Protein AF-A0A7C3TST0-F1 (afdb_monomer_lite)

Sequence (173 aa):
EIPDKKIDRIANYYGLTKEEAGQLVMLEKDEIFEEFAKKFGQEKIVSRILLNIIPQIEKEGYEVDKEMVEIVLKGFQEKKYAKEGIEKLLKYFAMNKSYNLDEAIKECELSHMGEEEIREFVKKVINERMDFVKEKGKEAIQPLMGILMANLRGKADGALINRILKEEMEKLK

Secondary structure (DSSP, 8-state):
--HHHHHHHHHHHHT--HHHHHHHHHTT-HHHHHHHHHHH--HHHHHHIIIIIHHHHHHTT----HHHHHHHHHHHHTTSS-TTHHHHHHHHHHHHT---HHHHHHHTT-PPPPHHHHHHHHHHHHHHTHHHHHHHGGGGHHHHHHHHHHHHBTTB-HHHHHHHHHHHHHTT-

Foldseek 3Di:
DPLQVQLVCCCVVLVHDSVLSSQCVVVVVVVVLVVCCVVQNPSVLSSCCVRPLQVVLVVVVFHQDPLQLVLLSVCVSVVQKDSLCSSQSSNVCRVVVDSDPVVSCVVSVGGADDLVRLLVVLVVLCVVCVVVCVVCQPNCLVVSLVVSCVPCVTRYDSVSSSVSNVVVSVVVD

Radius of gyration: 19.63 Å; chains: 1; bounding box: 44×34×59 Å

Structure (mmCIF, N/CA/C/O backbone):
data_AF-A0A7C3TST0-F1
#
_entry.id   AF-A0A7C3TST0-F1
#
loop_
_atom_site.group_PDB
_atom_site.id
_atom_site.type_symbol
_atom_site.label_atom_id
_atom_site.label_alt_id
_atom_site.label_comp_id
_atom_site.label_asym_id
_atom_site.label_entity_id
_atom_site.label_seq_id
_atom_site.pdbx_PDB_ins_code
_atom_site.Cartn_x
_atom_site.Cartn_y
_atom_site.Cartn_z
_atom_site.occupancy
_atom_site.B_iso_or_equiv
_atom_site.auth_seq_id
_atom_site.auth_comp_id
_atom_site.auth_asym_id
_atom_site.auth_atom_id
_atom_site.pdbx_PDB_model_num
ATOM 1 N N . GLU A 1 1 ? 10.995 6.113 -28.969 1.00 66.62 1 GLU A N 1
ATOM 2 C CA . GLU A 1 1 ? 10.315 7.408 -28.725 1.00 66.62 1 GLU A CA 1
ATOM 3 C C . GLU A 1 1 ? 11.327 8.357 -28.080 1.00 66.62 1 GLU A C 1
ATOM 5 O O . GLU A 1 1 ? 12.179 7.863 -27.354 1.00 66.62 1 GLU A O 1
ATOM 10 N N . ILE A 1 2 ? 11.313 9.662 -28.373 1.00 83.88 2 ILE A N 1
ATOM 11 C CA . ILE A 1 2 ? 12.224 10.622 -27.709 1.00 83.88 2 ILE A CA 1
ATOM 12 C C . ILE A 1 2 ? 11.806 10.731 -26.227 1.00 83.88 2 ILE A C 1
ATOM 14 O O . ILE A 1 2 ? 10.594 10.773 -25.992 1.00 83.88 2 ILE A O 1
ATOM 18 N N . PRO A 1 3 ? 12.741 10.788 -25.252 1.00 81.94 3 PRO A N 1
ATOM 19 C CA . PRO A 1 3 ? 12.423 10.742 -23.820 1.00 81.94 3 PRO A CA 1
ATOM 20 C C . PRO A 1 3 ? 11.293 11.683 -23.388 1.00 81.94 3 PRO A C 1
ATOM 22 O O . PRO A 1 3 ? 10.331 11.222 -22.786 1.00 81.94 3 PRO A O 1
ATOM 25 N N . ASP A 1 4 ? 11.323 12.953 -23.795 1.00 88.00 4 ASP A N 1
ATOM 26 C CA . ASP A 1 4 ? 10.296 13.934 -23.405 1.00 88.00 4 ASP A CA 1
ATOM 27 C C . ASP A 1 4 ? 8.889 13.566 -23.893 1.00 88.00 4 ASP A C 1
ATOM 29 O O . ASP A 1 4 ? 7.915 13.665 -23.148 1.00 88.00 4 ASP A O 1
ATOM 33 N N . LYS A 1 5 ? 8.772 13.066 -25.131 1.00 92.38 5 LYS A N 1
ATOM 34 C CA . LYS A 1 5 ? 7.482 12.615 -25.681 1.00 92.38 5 LYS A CA 1
ATOM 35 C C . LYS A 1 5 ? 6.956 11.391 -24.934 1.00 92.38 5 LYS A C 1
ATOM 37 O O . LYS A 1 5 ? 5.762 11.313 -24.658 1.00 92.38 5 LYS A O 1
ATOM 42 N N . LYS A 1 6 ? 7.854 10.471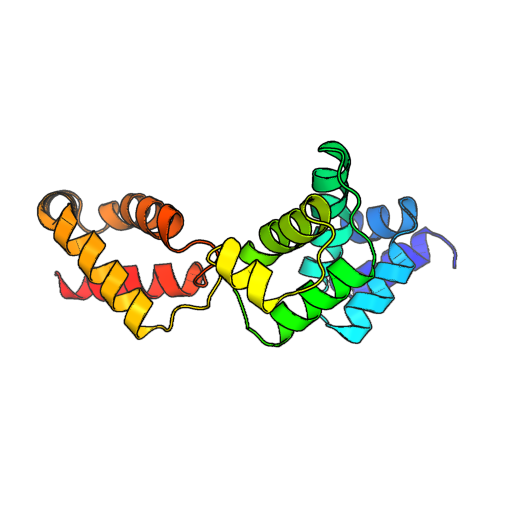 -24.569 1.00 92.69 6 LYS A N 1
ATOM 43 C CA . LYS A 1 6 ? 7.525 9.266 -23.798 1.00 92.69 6 LYS A CA 1
ATOM 44 C C . LYS A 1 6 ? 7.040 9.625 -22.392 1.00 92.69 6 LYS A C 1
ATOM 46 O O . LYS A 1 6 ? 6.027 9.090 -21.950 1.00 92.69 6 LYS A O 1
ATOM 51 N N . ILE A 1 7 ? 7.710 10.570 -21.729 1.00 96.31 7 ILE A N 1
ATOM 52 C CA . ILE A 1 7 ? 7.326 11.090 -20.409 1.00 96.31 7 ILE A CA 1
ATOM 53 C C . ILE A 1 7 ? 5.935 11.723 -20.469 1.00 96.31 7 ILE A C 1
ATOM 55 O O . ILE A 1 7 ? 5.067 11.360 -19.677 1.00 96.31 7 ILE A O 1
ATOM 59 N N . ASP A 1 8 ? 5.694 12.616 -21.432 1.00 96.25 8 ASP A N 1
ATOM 60 C CA . ASP A 1 8 ? 4.393 13.271 -21.590 1.00 96.25 8 ASP A CA 1
ATOM 61 C C . ASP A 1 8 ? 3.277 12.262 -21.895 1.00 96.25 8 ASP A C 1
ATOM 63 O O . ASP A 1 8 ? 2.178 12.366 -21.345 1.00 96.25 8 ASP A O 1
ATOM 67 N N . ARG A 1 9 ? 3.547 11.256 -22.734 1.00 96.06 9 ARG A N 1
ATOM 68 C CA . ARG A 1 9 ? 2.594 10.180 -23.033 1.00 96.06 9 ARG A CA 1
ATOM 69 C C . ARG A 1 9 ? 2.250 9.378 -21.781 1.00 96.06 9 ARG A C 1
ATOM 71 O O . ARG A 1 9 ? 1.068 9.186 -21.507 1.00 96.06 9 ARG A O 1
ATOM 78 N N . ILE A 1 10 ? 3.254 8.926 -21.029 1.00 95.31 10 ILE A N 1
ATOM 79 C CA . ILE A 1 10 ? 3.056 8.123 -19.814 1.00 95.31 10 ILE A CA 1
ATOM 80 C C . ILE A 1 10 ? 2.298 8.931 -18.758 1.00 95.31 10 ILE A C 1
ATOM 82 O O . ILE A 1 10 ? 1.312 8.440 -18.211 1.00 95.31 10 ILE A O 1
ATOM 86 N N . ALA A 1 11 ? 2.709 10.178 -18.511 1.00 96.50 11 ALA A N 1
ATOM 87 C CA . ALA A 1 11 ? 2.060 11.054 -17.540 1.00 96.50 11 ALA A CA 1
ATOM 88 C C . ALA A 1 11 ? 0.569 11.244 -17.856 1.00 96.50 11 ALA A C 1
ATOM 90 O O . ALA A 1 11 ? -0.283 10.999 -17.004 1.00 96.50 11 ALA A O 1
ATOM 91 N N . ASN A 1 12 ? 0.247 11.611 -19.100 1.00 96.19 12 ASN A N 1
ATOM 92 C CA . ASN A 1 12 ? -1.131 11.875 -19.507 1.00 96.19 12 ASN A CA 1
ATOM 93 C C . ASN A 1 12 ? -1.986 10.603 -19.567 1.00 96.19 12 ASN A C 1
ATOM 95 O O . ASN A 1 12 ? -3.133 10.623 -19.128 1.00 96.19 12 ASN A O 1
ATOM 99 N N . TYR A 1 13 ? -1.450 9.504 -20.105 1.00 96.12 13 TYR A N 1
ATOM 100 C CA . TYR A 1 13 ? -2.219 8.273 -20.304 1.00 96.12 13 TYR A CA 1
ATOM 101 C C . TYR A 1 13 ? -2.514 7.543 -18.988 1.00 96.12 13 TYR A C 1
ATOM 103 O O . TYR A 1 13 ? -3.622 7.049 -18.804 1.00 96.12 13 TYR A O 1
ATOM 111 N N . TYR A 1 14 ? -1.552 7.508 -18.061 1.00 96.44 14 TYR A N 1
ATOM 112 C CA . TYR A 1 14 ? -1.674 6.783 -16.790 1.00 96.44 14 TYR A CA 1
ATOM 113 C C . TYR A 1 14 ? -1.994 7.691 -15.590 1.00 96.44 14 TYR A C 1
ATOM 115 O O . TYR A 1 14 ? -1.972 7.243 -14.444 1.00 96.44 14 TYR A O 1
ATOM 123 N N . GLY A 1 15 ? -2.259 8.981 -15.822 1.00 95.56 15 GLY A N 1
ATOM 124 C CA . GLY A 1 15 ? -2.571 9.939 -14.756 1.00 95.56 15 GLY A CA 1
ATOM 125 C C . GLY A 1 15 ? -1.427 10.147 -13.754 1.00 95.56 15 GLY A C 1
ATOM 126 O O . GLY A 1 15 ? -1.669 10.401 -12.568 1.00 95.56 15 GLY A O 1
ATOM 127 N N . LEU A 1 16 ? -0.176 10.014 -14.201 1.00 96.81 16 LEU A N 1
ATOM 128 C CA . LEU A 1 16 ? 1.013 10.274 -13.389 1.00 96.81 16 LEU A CA 1
ATOM 129 C C . LEU A 1 16 ? 1.438 11.742 -13.479 1.00 96.81 16 LEU A C 1
ATOM 131 O O . LEU A 1 16 ? 1.107 12.451 -14.429 1.00 96.81 16 LEU A O 1
ATOM 135 N N . THR A 1 17 ? 2.196 12.216 -12.491 1.00 96.88 17 THR A N 1
ATOM 136 C CA . THR A 1 17 ? 2.882 13.504 -12.638 1.00 96.88 17 THR A CA 1
ATOM 137 C C . THR A 1 17 ? 4.006 13.372 -13.670 1.00 96.88 17 THR A C 1
ATOM 139 O O . THR A 1 17 ? 4.532 12.280 -13.903 1.00 96.88 17 THR A O 1
ATOM 142 N N . LYS A 1 18 ? 4.420 14.490 -14.285 1.00 96.19 18 LYS A N 1
ATOM 143 C CA . LYS A 1 18 ? 5.591 14.485 -15.183 1.00 96.19 18 LYS A CA 1
ATOM 144 C C . LYS A 1 18 ? 6.862 14.017 -14.472 1.00 96.19 18 LYS A C 1
ATOM 146 O O . LYS A 1 18 ? 7.715 13.405 -15.100 1.00 96.19 18 LYS A O 1
ATOM 151 N N . GLU A 1 19 ? 6.971 14.290 -13.174 1.00 96.25 19 GLU A N 1
ATOM 152 C CA . GLU A 1 19 ? 8.086 13.839 -12.344 1.00 96.25 19 GLU A CA 1
ATOM 153 C C . GLU A 1 19 ? 8.087 12.313 -12.182 1.00 96.25 19 GLU A C 1
ATOM 155 O O . GLU A 1 19 ? 9.092 11.679 -12.490 1.00 96.25 19 GLU A O 1
ATOM 160 N N . GLU A 1 20 ? 6.954 11.710 -11.798 1.00 96.88 20 GLU A N 1
ATOM 161 C CA . GLU A 1 20 ? 6.813 10.250 -11.675 1.00 96.88 20 GLU A CA 1
ATOM 162 C C . GLU A 1 20 ? 7.104 9.548 -13.013 1.00 96.88 20 GLU A C 1
ATOM 164 O O . GLU A 1 20 ? 7.869 8.584 -13.065 1.00 96.88 20 GLU A O 1
ATOM 169 N N . ALA A 1 21 ? 6.530 10.047 -14.113 1.00 97.44 21 ALA A N 1
ATOM 170 C CA . ALA A 1 21 ? 6.772 9.506 -15.451 1.00 97.44 21 ALA A CA 1
ATOM 171 C C . ALA A 1 21 ? 8.236 9.683 -15.892 1.00 97.44 21 ALA A C 1
ATOM 173 O O . ALA A 1 21 ? 8.822 8.772 -16.476 1.00 97.44 21 ALA A O 1
ATOM 174 N N . GLY A 1 22 ? 8.840 10.830 -15.571 1.00 97.56 22 GLY A N 1
ATOM 175 C CA . GLY A 1 22 ? 10.255 11.111 -15.798 1.00 97.56 22 GLY A CA 1
ATOM 176 C C . GLY A 1 22 ? 11.158 10.107 -15.095 1.00 97.56 22 GLY A C 1
ATOM 177 O O . GLY A 1 22 ? 12.029 9.522 -15.732 1.00 97.56 22 GLY A O 1
ATOM 178 N N . GLN A 1 23 ? 10.906 9.846 -13.812 1.00 98.00 23 GLN A N 1
ATOM 179 C CA . GLN A 1 23 ? 11.660 8.863 -13.034 1.00 98.00 23 GLN A CA 1
ATOM 180 C C . GLN A 1 23 ? 11.537 7.451 -13.612 1.00 98.00 23 GLN A C 1
ATOM 182 O O . GLN A 1 23 ? 12.543 6.753 -13.714 1.00 98.00 23 GLN A O 1
ATOM 187 N N . LEU A 1 24 ? 10.337 7.035 -14.032 1.00 98.00 24 LEU A N 1
ATOM 188 C CA . LEU A 1 24 ? 10.138 5.723 -14.659 1.00 98.00 24 LEU A CA 1
ATOM 189 C C . LEU A 1 24 ? 10.971 5.563 -15.934 1.00 98.00 24 LEU A C 1
ATOM 191 O O . LEU A 1 24 ? 11.615 4.533 -16.102 1.00 98.00 24 LEU A O 1
ATOM 195 N N . VAL A 1 25 ? 10.989 6.577 -16.804 1.00 96.75 25 VAL A N 1
ATOM 196 C CA . VAL A 1 25 ? 11.767 6.544 -18.053 1.00 96.75 25 VAL A CA 1
ATOM 197 C C . VAL A 1 25 ? 13.270 6.604 -17.776 1.00 96.75 25 VAL A C 1
ATOM 199 O O . VAL A 1 25 ? 14.027 5.831 -18.352 1.00 96.75 25 VAL A O 1
ATOM 202 N N . MET A 1 26 ? 13.717 7.492 -16.884 1.00 95.81 26 MET A N 1
ATOM 203 C CA . MET A 1 26 ? 15.142 7.655 -16.558 1.00 95.81 26 MET A CA 1
ATOM 204 C C . MET A 1 26 ? 15.749 6.421 -15.887 1.00 95.81 26 MET A C 1
ATOM 206 O O . MET A 1 26 ? 16.932 6.155 -16.069 1.00 95.81 26 MET A O 1
ATOM 210 N N . LEU A 1 27 ? 14.956 5.686 -15.104 1.00 95.75 27 LEU A N 1
ATOM 211 C CA . LEU A 1 27 ? 15.374 4.451 -14.438 1.00 95.75 27 LEU A CA 1
ATOM 212 C C . LEU A 1 27 ? 15.100 3.197 -15.281 1.00 95.75 27 LEU A C 1
ATOM 214 O O . LEU A 1 27 ? 15.202 2.097 -14.746 1.00 95.75 27 LEU A O 1
ATOM 218 N N . GLU A 1 28 ? 14.695 3.351 -16.548 1.00 95.94 28 GLU A N 1
ATOM 219 C CA . GLU A 1 28 ? 14.339 2.248 -17.459 1.00 95.94 28 GLU A CA 1
ATOM 220 C C . GLU A 1 28 ? 13.253 1.309 -16.888 1.00 95.94 28 GLU A C 1
ATOM 222 O O . GLU A 1 28 ? 13.140 0.137 -17.239 1.00 95.94 28 GLU A O 1
ATOM 227 N N . LYS A 1 29 ? 12.407 1.835 -15.995 1.00 97.00 29 LYS A N 1
ATOM 228 C CA . LYS A 1 29 ? 11.281 1.129 -15.361 1.00 97.00 29 LYS A CA 1
ATOM 229 C C . LYS A 1 29 ? 9.969 1.319 -16.121 1.00 97.00 29 LYS A C 1
ATOM 231 O O . LYS A 1 29 ? 8.935 0.810 -15.695 1.00 97.00 29 LYS A O 1
ATOM 236 N N . ASP A 1 30 ? 9.974 2.075 -17.213 1.00 96.06 30 ASP A N 1
ATOM 237 C CA . ASP A 1 30 ? 8.755 2.433 -17.930 1.00 96.06 30 ASP A CA 1
ATOM 238 C C . ASP A 1 30 ? 8.079 1.233 -18.617 1.00 96.06 30 ASP A C 1
ATOM 240 O O . ASP A 1 30 ? 6.855 1.133 -18.572 1.00 96.06 30 ASP A O 1
ATOM 244 N N . GLU A 1 31 ? 8.840 0.280 -19.164 1.00 96.62 31 GLU A N 1
ATOM 245 C CA . GLU A 1 31 ? 8.263 -0.891 -19.835 1.00 96.62 31 GLU A CA 1
ATOM 246 C C . GLU A 1 31 ? 7.541 -1.798 -18.834 1.00 96.62 31 GLU A C 1
ATOM 248 O O . GLU A 1 31 ? 6.373 -2.140 -19.029 1.00 96.62 31 GLU A O 1
ATOM 253 N N . ILE A 1 32 ? 8.205 -2.115 -17.715 1.00 97.81 32 ILE A N 1
ATOM 254 C CA . ILE A 1 32 ? 7.617 -2.927 -16.644 1.00 97.81 32 ILE A CA 1
ATOM 255 C C . ILE A 1 32 ? 6.454 -2.202 -15.955 1.00 97.81 32 ILE A C 1
ATOM 257 O O . ILE A 1 32 ? 5.460 -2.828 -15.586 1.00 97.81 32 ILE A O 1
ATOM 261 N N . PHE A 1 33 ? 6.534 -0.874 -15.829 1.00 98.38 33 PHE A N 1
ATOM 262 C CA . PHE A 1 33 ? 5.423 -0.062 -15.349 1.00 98.38 33 PHE A CA 1
ATOM 263 C C . PHE A 1 33 ? 4.200 -0.207 -16.250 1.00 98.38 33 PHE A C 1
ATOM 265 O O . PHE A 1 33 ? 3.116 -0.498 -15.749 1.00 98.38 33 PHE A O 1
ATOM 272 N N . GLU A 1 34 ? 4.354 -0.022 -17.562 1.00 97.62 34 GLU A N 1
ATOM 273 C CA . GLU A 1 34 ? 3.232 -0.141 -18.489 1.00 97.62 34 GLU A CA 1
ATOM 274 C C . GLU A 1 34 ? 2.664 -1.556 -18.530 1.00 97.62 34 GLU A C 1
ATOM 276 O O . GLU A 1 34 ? 1.450 -1.720 -18.640 1.00 97.62 34 GLU A O 1
ATOM 281 N N . GLU A 1 35 ? 3.523 -2.572 -18.450 1.00 98.06 35 GLU A N 1
ATOM 282 C CA . GLU A 1 35 ? 3.100 -3.967 -18.377 1.00 98.06 35 GLU A CA 1
ATOM 283 C C . GLU A 1 35 ? 2.188 -4.198 -17.165 1.00 98.06 35 GLU A C 1
ATOM 285 O O . GLU A 1 35 ? 1.058 -4.673 -17.314 1.00 98.06 35 GLU A O 1
ATOM 290 N N . PHE A 1 36 ? 2.637 -3.808 -15.972 1.00 98.12 36 PHE A N 1
ATOM 291 C CA . PHE A 1 36 ? 1.857 -3.959 -14.747 1.00 98.12 36 PHE A CA 1
ATOM 292 C C . PHE A 1 36 ? 0.608 -3.080 -14.727 1.00 98.12 36 PHE A C 1
ATOM 294 O O . PHE A 1 36 ? -0.456 -3.565 -14.347 1.00 98.12 36 PHE A O 1
ATOM 301 N N . ALA A 1 37 ? 0.695 -1.829 -15.181 1.00 96.62 37 ALA A N 1
ATOM 302 C CA . ALA A 1 37 ? -0.452 -0.931 -15.257 1.00 96.62 37 ALA A CA 1
ATOM 303 C C . ALA A 1 37 ? -1.535 -1.477 -16.202 1.00 96.62 37 ALA A C 1
ATOM 305 O O . ALA A 1 37 ? -2.709 -1.490 -15.848 1.00 96.62 37 ALA A O 1
ATOM 306 N N . LYS A 1 38 ? -1.161 -2.015 -17.372 1.00 96.50 38 LYS A N 1
ATOM 307 C CA . LYS A 1 38 ? -2.117 -2.649 -18.299 1.00 96.50 38 LYS A CA 1
ATOM 308 C C . LYS A 1 38 ? -2.730 -3.927 -17.721 1.00 96.50 38 LYS A C 1
ATOM 310 O O . LYS A 1 38 ? -3.905 -4.192 -17.958 1.00 96.50 38 LYS A O 1
ATOM 315 N N . LYS A 1 39 ? -1.945 -4.727 -16.992 1.00 96.88 39 LYS A N 1
ATOM 316 C CA . LYS A 1 39 ? -2.371 -6.032 -16.454 1.00 96.88 39 LYS A CA 1
ATOM 317 C C . LYS A 1 39 ? -3.235 -5.910 -15.194 1.00 96.88 39 LYS A C 1
ATOM 319 O O . LYS A 1 39 ? -4.207 -6.649 -15.060 1.00 96.88 39 LYS A O 1
ATOM 324 N N . PHE A 1 40 ? -2.903 -4.989 -14.290 1.00 95.50 40 PHE A N 1
ATOM 325 C CA . PHE A 1 40 ? -3.501 -4.893 -12.951 1.00 95.50 40 PHE A CA 1
ATOM 326 C C . PHE A 1 40 ? -4.203 -3.553 -12.670 1.00 95.50 40 PHE A C 1
ATOM 328 O O . PHE A 1 40 ? -4.914 -3.431 -11.670 1.00 95.50 40 PHE A O 1
ATOM 335 N N . GLY A 1 41 ? -4.020 -2.542 -13.525 1.00 92.19 41 GLY A N 1
ATOM 336 C CA . GLY A 1 41 ? -4.400 -1.159 -13.231 1.00 92.19 41 GLY A CA 1
ATOM 337 C C . GLY A 1 41 ? -3.557 -0.571 -12.098 1.00 92.19 41 GLY A C 1
ATOM 338 O O . GLY A 1 41 ? -2.401 -0.949 -11.900 1.00 92.19 41 GLY A O 1
ATOM 339 N N . GLN A 1 42 ? -4.158 0.325 -11.308 1.00 91.50 42 GLN A N 1
ATOM 340 C CA . GLN A 1 42 ? -3.559 0.880 -10.086 1.00 91.50 42 GLN A CA 1
ATOM 341 C C . GLN A 1 42 ? -2.243 1.628 -10.352 1.00 91.50 42 GLN A C 1
ATOM 343 O O . GLN A 1 42 ? -1.256 1.464 -9.637 1.00 91.50 42 GLN A O 1
ATOM 348 N N . GLU A 1 43 ? -2.238 2.497 -11.357 1.00 96.19 43 GLU A N 1
ATOM 349 C CA . GLU A 1 43 ? -1.074 3.195 -11.913 1.00 96.19 43 GLU A CA 1
ATOM 350 C C . GLU A 1 43 ? -0.226 3.860 -10.820 1.00 96.19 43 GLU A C 1
ATOM 352 O O . GLU A 1 43 ? 0.994 3.711 -10.772 1.00 96.19 43 GLU A O 1
ATOM 357 N N . LYS A 1 44 ? -0.876 4.524 -9.859 1.00 95.62 44 LYS A N 1
ATOM 358 C CA . LYS A 1 44 ? -0.202 5.162 -8.717 1.00 95.62 44 LYS A CA 1
ATOM 359 C C . LYS A 1 44 ? 0.460 4.169 -7.765 1.00 95.62 44 LYS A C 1
ATOM 361 O O . LYS A 1 44 ? 1.488 4.477 -7.168 1.00 95.62 44 LYS A O 1
ATOM 366 N N . ILE A 1 45 ? -0.128 2.990 -7.585 1.00 96.50 45 ILE A N 1
ATOM 367 C CA . ILE A 1 45 ? 0.441 1.933 -6.745 1.00 96.50 45 ILE A CA 1
ATOM 368 C C . ILE A 1 45 ? 1.617 1.283 -7.462 1.00 96.50 45 ILE A C 1
ATOM 370 O O . ILE A 1 45 ? 2.675 1.154 -6.855 1.00 96.50 45 ILE A O 1
ATOM 374 N N . VAL A 1 46 ? 1.463 0.943 -8.743 1.00 98.12 46 VAL A N 1
ATOM 375 C CA . VAL A 1 46 ? 2.538 0.368 -9.563 1.00 98.12 46 VAL A CA 1
ATOM 376 C C . VAL A 1 46 ? 3.736 1.319 -9.616 1.00 98.12 46 VAL A C 1
ATOM 378 O O . VAL A 1 46 ? 4.855 0.912 -9.309 1.00 98.12 46 VAL A O 1
ATOM 381 N N . SER A 1 47 ? 3.504 2.607 -9.899 1.00 98.00 47 SER A N 1
ATOM 382 C CA . SER A 1 47 ? 4.546 3.642 -9.863 1.00 98.00 47 SER A CA 1
ATOM 383 C C . SER A 1 47 ? 5.235 3.695 -8.493 1.00 98.00 47 SER A C 1
ATOM 385 O O . SER A 1 47 ? 6.462 3.640 -8.411 1.00 98.00 47 SER A O 1
ATOM 387 N N . ARG A 1 48 ? 4.467 3.691 -7.392 1.00 97.56 48 ARG A N 1
ATOM 388 C CA . ARG A 1 48 ? 5.031 3.684 -6.034 1.00 97.56 48 ARG A CA 1
ATOM 389 C C . ARG A 1 48 ? 5.857 2.429 -5.737 1.00 97.56 48 ARG A C 1
ATOM 391 O O . ARG A 1 48 ? 6.894 2.556 -5.087 1.00 97.56 48 ARG A O 1
ATOM 398 N N . ILE A 1 49 ? 5.420 1.248 -6.177 1.00 98.25 49 ILE A N 1
ATOM 399 C CA . ILE A 1 49 ? 6.168 -0.002 -5.988 1.00 98.25 49 ILE A CA 1
ATOM 400 C C . ILE A 1 49 ? 7.537 0.113 -6.658 1.00 98.25 49 ILE A C 1
ATOM 402 O O . ILE A 1 49 ? 8.560 -0.088 -6.006 1.00 98.25 49 ILE A O 1
ATOM 406 N N . LEU A 1 50 ? 7.551 0.503 -7.932 1.00 98.25 50 LEU A N 1
ATOM 407 C CA . LEU A 1 50 ? 8.756 0.535 -8.756 1.00 98.25 50 LEU A CA 1
ATOM 408 C C . LEU A 1 50 ? 9.750 1.627 -8.344 1.00 98.25 50 LEU A C 1
ATOM 410 O O . LEU A 1 50 ? 10.959 1.393 -8.403 1.00 98.25 50 LEU A O 1
ATOM 414 N N . LEU A 1 51 ? 9.245 2.804 -7.957 1.00 98.25 51 LEU A N 1
ATOM 415 C CA . LEU A 1 51 ? 10.059 3.987 -7.663 1.00 98.25 51 LEU A CA 1
ATOM 416 C C . LEU A 1 51 ? 10.449 4.125 -6.189 1.00 98.25 51 LEU A C 1
ATOM 418 O O . LEU A 1 51 ? 11.449 4.772 -5.894 1.00 98.25 51 LEU A O 1
ATOM 422 N N . ASN A 1 52 ? 9.678 3.542 -5.264 1.00 97.81 52 ASN A N 1
ATOM 423 C CA . ASN A 1 52 ? 9.899 3.731 -3.827 1.00 97.81 52 ASN A CA 1
ATOM 424 C C . ASN A 1 52 ? 10.095 2.410 -3.079 1.00 97.81 52 ASN A C 1
ATOM 426 O O . ASN A 1 52 ? 11.114 2.241 -2.417 1.00 97.81 52 ASN A O 1
ATOM 430 N N . ILE A 1 53 ? 9.148 1.471 -3.188 1.00 98.00 53 ILE A N 1
ATOM 431 C CA . ILE A 1 53 ? 9.141 0.263 -2.342 1.00 98.00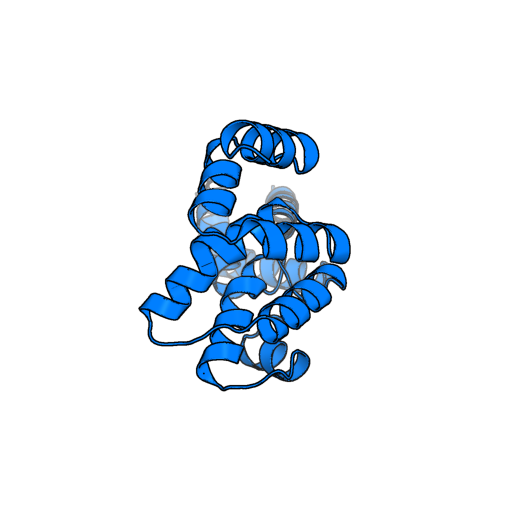 53 ILE A CA 1
ATOM 432 C C . ILE A 1 53 ? 10.283 -0.689 -2.711 1.00 98.00 53 ILE A C 1
ATOM 434 O O . ILE A 1 53 ? 11.026 -1.102 -1.826 1.00 98.00 53 ILE A O 1
ATOM 438 N N . ILE A 1 54 ? 10.457 -1.011 -3.997 1.00 98.12 54 ILE A N 1
ATOM 439 C CA . ILE A 1 54 ? 11.548 -1.891 -4.442 1.00 98.12 54 ILE A CA 1
ATOM 440 C C . ILE A 1 54 ? 12.915 -1.295 -4.066 1.00 98.12 54 ILE A C 1
ATOM 442 O O . ILE A 1 54 ? 13.644 -1.965 -3.338 1.00 98.12 54 ILE A O 1
ATOM 446 N N . PRO A 1 55 ? 13.241 -0.027 -4.410 1.00 97.88 55 PRO A N 1
ATOM 447 C CA . PRO A 1 55 ? 14.517 0.567 -4.005 1.00 97.88 55 PRO A CA 1
ATOM 448 C C . PRO A 1 55 ? 14.745 0.601 -2.489 1.00 97.88 55 PRO A C 1
ATOM 450 O O . PRO A 1 55 ? 15.884 0.554 -2.030 1.00 97.88 55 PRO A O 1
ATOM 453 N N . GLN A 1 56 ? 13.681 0.724 -1.691 1.00 97.88 56 GLN A N 1
ATOM 454 C CA . GLN A 1 56 ? 13.777 0.670 -0.233 1.00 97.88 56 GLN A CA 1
ATOM 455 C C . GLN A 1 56 ? 14.158 -0.734 0.250 1.00 97.88 56 GLN A C 1
ATOM 457 O O . GLN A 1 56 ? 15.054 -0.853 1.079 1.00 97.88 56 GLN A O 1
ATOM 462 N N . ILE A 1 57 ? 13.528 -1.780 -0.287 1.00 97.94 57 ILE A N 1
ATOM 463 C CA . ILE A 1 57 ? 13.830 -3.178 0.056 1.00 97.94 57 ILE A CA 1
ATOM 464 C C . ILE A 1 57 ? 15.247 -3.562 -0.413 1.00 97.94 57 ILE A C 1
ATOM 466 O O 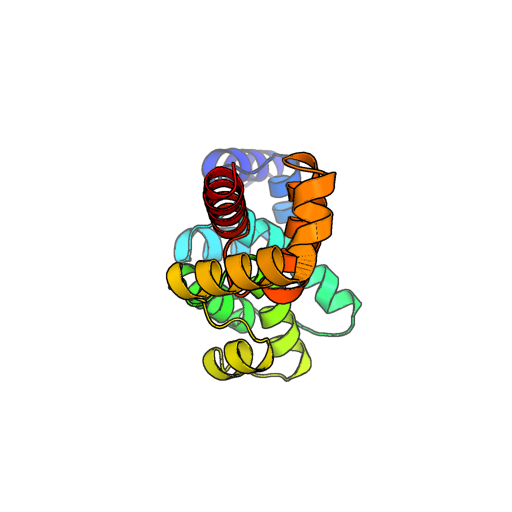. ILE A 1 57 ? 15.999 -4.181 0.339 1.00 97.94 57 ILE A O 1
ATOM 470 N N . GLU A 1 58 ? 15.655 -3.110 -1.601 1.00 96.94 58 GLU A N 1
ATOM 471 C CA . GLU A 1 58 ? 17.004 -3.323 -2.145 1.00 96.94 58 GLU A CA 1
ATOM 472 C C . GLU A 1 58 ? 18.092 -2.664 -1.290 1.00 96.94 58 GLU A C 1
ATOM 474 O O . GLU A 1 58 ? 19.141 -3.262 -1.051 1.00 96.94 58 GLU A O 1
ATOM 479 N N . LYS A 1 59 ? 17.836 -1.464 -0.749 1.00 97.44 59 LYS A N 1
ATOM 480 C CA . LYS A 1 59 ? 18.741 -0.806 0.213 1.00 97.44 59 LYS A CA 1
ATOM 481 C C . LYS A 1 59 ? 18.919 -1.593 1.509 1.00 97.44 59 LYS A C 1
ATOM 483 O O . LYS A 1 59 ? 19.944 -1.436 2.168 1.00 97.44 59 LYS A O 1
ATOM 488 N N . GLU A 1 60 ? 17.946 -2.420 1.880 1.00 96.88 60 GLU A N 1
ATOM 489 C CA . GLU A 1 60 ? 18.046 -3.330 3.024 1.00 96.88 60 GLU A CA 1
ATOM 490 C C . GLU A 1 60 ? 18.781 -4.642 2.685 1.00 96.88 60 GLU A C 1
ATOM 492 O O . GLU A 1 60 ? 18.982 -5.475 3.566 1.00 96.88 60 GLU A O 1
ATOM 497 N N . GLY A 1 61 ? 19.219 -4.817 1.433 1.00 96.81 61 GLY A N 1
ATOM 498 C CA . GLY A 1 61 ? 19.978 -5.980 0.973 1.00 96.81 61 GLY A CA 1
ATOM 499 C C . GLY A 1 61 ? 19.123 -7.122 0.425 1.00 96.81 61 GLY A C 1
ATOM 500 O O . GLY A 1 61 ? 19.648 -8.216 0.222 1.00 96.81 61 GLY A O 1
ATOM 501 N N . TYR A 1 62 ? 17.831 -6.891 0.176 1.00 97.88 62 TYR A N 1
ATOM 502 C CA . TYR A 1 62 ? 16.933 -7.904 -0.378 1.00 97.88 62 TYR A CA 1
ATOM 503 C C . TYR A 1 62 ? 16.543 -7.583 -1.820 1.00 97.88 62 TYR A C 1
ATOM 505 O O . TYR A 1 62 ? 16.210 -6.455 -2.160 1.00 97.88 62 TYR A O 1
ATOM 513 N N . GLU A 1 63 ? 16.539 -8.605 -2.666 1.00 96.38 63 GLU A N 1
ATOM 514 C CA . GLU A 1 63 ? 16.123 -8.495 -4.063 1.00 96.38 63 GLU A CA 1
ATOM 515 C C . GLU A 1 63 ? 14.625 -8.782 -4.203 1.00 96.38 63 GLU A C 1
ATOM 517 O O . GLU A 1 63 ? 14.136 -9.772 -3.648 1.00 96.38 63 GLU A O 1
ATOM 522 N N . VAL A 1 64 ? 13.929 -7.930 -4.960 1.00 97.25 64 VAL A N 1
ATOM 523 C CA . VAL A 1 64 ? 12.521 -8.101 -5.332 1.00 97.25 64 VAL A CA 1
ATOM 524 C C . VAL A 1 64 ? 12.450 -8.376 -6.826 1.00 97.25 64 VAL A C 1
ATOM 526 O O . VAL A 1 64 ? 12.713 -7.487 -7.636 1.00 97.25 64 VAL A O 1
ATOM 529 N N . ASP A 1 65 ? 12.070 -9.591 -7.197 1.00 96.56 65 ASP A N 1
ATOM 530 C CA . ASP A 1 65 ? 11.871 -9.933 -8.600 1.00 96.56 65 ASP A CA 1
ATOM 531 C C . ASP A 1 65 ? 10.469 -9.554 -9.107 1.00 96.56 65 ASP A C 1
ATOM 533 O O . ASP A 1 65 ? 9.571 -9.113 -8.378 1.00 96.56 65 ASP A O 1
ATOM 537 N N . LYS A 1 66 ? 10.288 -9.734 -10.415 1.00 97.00 66 LYS A N 1
ATOM 538 C CA . LYS A 1 66 ? 9.037 -9.458 -11.113 1.00 97.00 66 LYS A CA 1
ATOM 539 C C . LYS A 1 66 ? 7.874 -10.316 -10.602 1.00 97.00 66 LYS A C 1
ATOM 541 O O . LYS A 1 66 ? 6.762 -9.804 -10.486 1.00 97.00 66 LYS A O 1
ATOM 546 N N . GLU A 1 67 ? 8.108 -11.593 -10.312 1.00 97.62 67 GLU A N 1
ATOM 547 C CA . GLU A 1 67 ? 7.066 -12.543 -9.910 1.00 97.62 67 GLU A CA 1
ATOM 548 C C . GLU A 1 67 ? 6.485 -12.175 -8.540 1.00 97.62 67 GLU A C 1
ATOM 550 O O . GLU A 1 67 ? 5.263 -12.153 -8.375 1.00 97.62 67 GLU A O 1
ATOM 555 N N . MET A 1 68 ? 7.332 -11.758 -7.593 1.00 98.31 68 MET A N 1
ATOM 556 C CA . MET A 1 68 ? 6.897 -11.226 -6.298 1.00 98.31 68 MET A CA 1
ATOM 557 C C . MET A 1 68 ? 5.925 -10.052 -6.470 1.00 98.31 68 MET A C 1
ATOM 559 O O . MET A 1 68 ? 4.872 -10.011 -5.828 1.00 98.31 68 MET A O 1
ATOM 563 N N . VAL A 1 69 ? 6.243 -9.109 -7.364 1.00 98.12 69 VAL A N 1
ATOM 564 C CA . VAL A 1 69 ? 5.383 -7.947 -7.637 1.00 98.12 69 VAL A CA 1
ATOM 565 C C . VAL A 1 69 ? 4.066 -8.360 -8.283 1.00 98.12 69 VAL A C 1
ATOM 567 O O . VAL A 1 69 ? 3.017 -7.852 -7.884 1.00 98.12 69 VAL A O 1
ATOM 570 N N . GLU A 1 70 ? 4.088 -9.300 -9.228 1.00 98.00 70 GLU A N 1
ATOM 571 C CA . GLU A 1 70 ? 2.869 -9.805 -9.863 1.00 98.00 70 GLU A CA 1
ATOM 572 C C . GLU A 1 70 ? 1.923 -10.480 -8.868 1.00 98.00 70 GLU A C 1
ATOM 574 O O . GLU A 1 70 ? 0.720 -10.210 -8.884 1.00 98.00 70 GLU A O 1
ATOM 579 N N . ILE A 1 71 ? 2.452 -11.332 -7.985 1.00 98.06 71 ILE A N 1
ATOM 580 C CA . ILE A 1 71 ? 1.661 -12.034 -6.968 1.00 98.06 71 ILE A CA 1
ATOM 581 C C . ILE A 1 71 ? 1.015 -11.034 -6.010 1.00 98.06 71 ILE A C 1
ATOM 583 O O . ILE A 1 71 ? -0.181 -11.136 -5.719 1.00 98.06 71 ILE A O 1
ATOM 587 N N . VAL A 1 72 ? 1.784 -10.041 -5.553 1.00 97.69 72 VAL A N 1
ATOM 588 C CA . VAL A 1 72 ? 1.276 -8.970 -4.691 1.00 97.69 72 VAL A CA 1
ATOM 589 C C . VAL A 1 72 ? 0.185 -8.188 -5.427 1.00 97.69 72 VAL A C 1
ATOM 591 O O . VAL A 1 72 ? -0.953 -8.158 -4.958 1.00 97.69 72 VAL A O 1
ATOM 594 N N . LEU A 1 73 ? 0.452 -7.632 -6.610 1.00 97.75 73 LEU A N 1
ATOM 595 C CA . LEU A 1 73 ? -0.543 -6.849 -7.356 1.00 97.75 73 LEU A CA 1
ATOM 596 C C . LEU A 1 73 ? -1.834 -7.632 -7.632 1.00 97.75 73 LEU A C 1
ATOM 598 O O . LEU A 1 73 ? -2.924 -7.090 -7.430 1.00 97.75 73 LEU A O 1
ATOM 602 N N . LYS A 1 74 ? -1.731 -8.915 -7.999 1.00 96.69 74 LYS A N 1
ATOM 603 C CA . LYS A 1 74 ? -2.891 -9.794 -8.183 1.00 96.69 74 LYS A CA 1
ATOM 604 C C . LYS A 1 74 ? -3.701 -9.947 -6.894 1.00 96.69 74 LYS A C 1
ATOM 606 O O . LYS A 1 74 ? -4.912 -9.741 -6.902 1.00 96.69 74 LYS A O 1
ATOM 611 N N . GLY A 1 75 ? -3.043 -10.252 -5.775 1.00 94.50 75 GLY A N 1
ATOM 612 C CA . GLY A 1 75 ? -3.714 -10.383 -4.480 1.00 94.50 75 GLY A CA 1
ATOM 613 C C . GLY A 1 75 ? -4.398 -9.091 -4.020 1.00 94.50 75 GLY A C 1
ATOM 614 O O . GLY A 1 75 ? -5.484 -9.135 -3.438 1.00 94.50 75 GLY A O 1
ATOM 615 N N . PHE A 1 76 ? -3.800 -7.936 -4.326 1.00 93.00 76 PHE A N 1
ATOM 616 C CA . PHE A 1 76 ? -4.398 -6.634 -4.041 1.00 93.00 76 PHE A CA 1
ATOM 617 C C . PHE A 1 76 ? -5.634 -6.369 -4.916 1.00 93.00 76 PHE A C 1
ATOM 619 O O . PHE A 1 76 ? -6.663 -5.925 -4.407 1.00 93.00 76 PHE A O 1
ATOM 626 N N . GLN A 1 77 ? -5.576 -6.697 -6.211 1.00 92.50 77 GLN A N 1
ATOM 627 C CA . GLN A 1 77 ? -6.721 -6.598 -7.126 1.00 92.50 77 GLN A CA 1
ATOM 628 C C . GLN A 1 77 ? -7.895 -7.487 -6.678 1.00 92.50 77 GLN A C 1
ATOM 630 O O . GLN A 1 77 ? -9.052 -7.073 -6.754 1.00 92.50 77 GLN A O 1
ATOM 635 N N . GLU A 1 78 ? -7.594 -8.675 -6.149 1.00 91.44 78 GLU A N 1
ATOM 636 C CA . GLU A 1 78 ? -8.558 -9.614 -5.555 1.00 91.44 78 GLU A CA 1
ATOM 637 C C . GLU A 1 78 ? -9.048 -9.191 -4.155 1.00 91.44 78 GLU A C 1
ATOM 639 O O . GLU A 1 78 ? -9.849 -9.898 -3.545 1.00 91.44 78 GLU A O 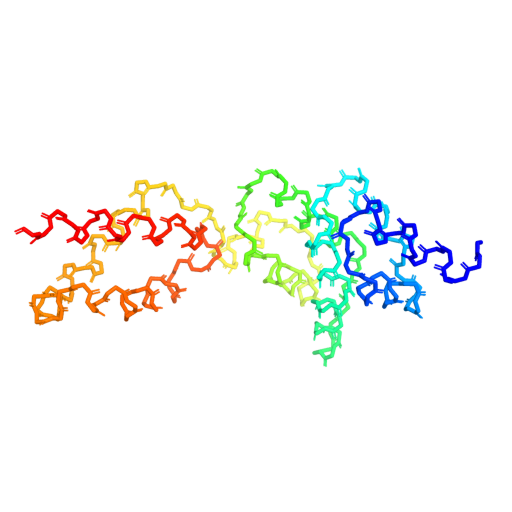1
ATOM 644 N N . LYS A 1 79 ? -8.603 -8.034 -3.640 1.00 87.50 79 LYS A N 1
ATOM 645 C CA . LYS A 1 79 ? -8.952 -7.493 -2.314 1.00 87.50 79 LYS A CA 1
ATOM 646 C C . LYS A 1 79 ? -8.629 -8.440 -1.149 1.00 87.50 79 LYS A C 1
ATOM 648 O O . LYS A 1 79 ? -9.293 -8.391 -0.116 1.00 87.50 79 LYS A O 1
ATOM 653 N N . LYS A 1 80 ? -7.593 -9.277 -1.279 1.00 88.75 80 LYS A N 1
ATOM 654 C CA . LYS A 1 80 ? -7.168 -10.200 -0.209 1.00 88.75 80 LYS A CA 1
ATOM 655 C C . LYS A 1 80 ? -6.606 -9.480 1.026 1.00 88.75 80 LYS A C 1
ATOM 657 O O . LYS A 1 80 ? -6.598 -10.047 2.114 1.00 88.75 80 LYS A O 1
ATOM 662 N N . TYR A 1 81 ? -6.127 -8.250 0.851 1.00 88.56 81 TYR A N 1
ATOM 663 C CA . TYR A 1 81 ? -5.536 -7.407 1.890 1.00 88.56 81 TYR A CA 1
ATOM 664 C C . TYR A 1 81 ? -5.610 -5.919 1.481 1.00 88.56 81 TYR A C 1
ATOM 666 O O . TYR A 1 81 ? -5.900 -5.593 0.327 1.00 88.56 81 TYR A O 1
ATOM 674 N N . ALA A 1 82 ? -5.365 -5.001 2.424 1.00 86.94 82 ALA A N 1
ATOM 675 C CA . ALA A 1 82 ? -5.408 -3.551 2.183 1.00 86.94 82 ALA A CA 1
ATOM 676 C C . ALA A 1 82 ? -4.104 -3.002 1.565 1.00 86.94 82 ALA A C 1
ATOM 678 O O . ALA A 1 82 ? -3.064 -3.654 1.582 1.00 86.94 82 ALA A O 1
ATOM 679 N N . LYS A 1 83 ? -4.114 -1.764 1.054 1.00 87.38 83 LYS A N 1
ATOM 680 C CA . LYS A 1 83 ? -2.968 -1.156 0.341 1.00 87.38 83 LYS A CA 1
ATOM 681 C C . LYS A 1 83 ? -1.667 -1.155 1.159 1.00 87.38 83 LYS A C 1
ATOM 683 O O . LYS A 1 83 ? -0.581 -1.273 0.598 1.00 87.38 83 LYS A O 1
ATOM 688 N N . GLU A 1 84 ? -1.761 -1.041 2.479 1.00 84.12 84 GLU A N 1
ATOM 689 C CA . GLU A 1 84 ? -0.629 -1.064 3.409 1.00 84.12 84 GLU A CA 1
ATOM 690 C C . GLU A 1 84 ? 0.051 -2.440 3.505 1.00 84.12 84 GLU A C 1
ATOM 692 O O . GLU A 1 84 ? 1.178 -2.532 3.991 1.00 84.12 84 GLU A O 1
ATOM 697 N N . GLY A 1 85 ? -0.604 -3.504 3.033 1.00 91.19 85 GLY A N 1
ATOM 698 C CA . GLY A 1 85 ? -0.034 -4.845 2.961 1.00 91.19 85 GLY A CA 1
ATOM 699 C C . GLY A 1 85 ? 0.988 -5.028 1.838 1.00 91.19 85 GLY A C 1
ATOM 700 O O . GLY A 1 85 ? 1.837 -5.903 1.945 1.00 91.19 85 GLY A O 1
ATOM 701 N N . ILE A 1 86 ? 0.969 -4.182 0.801 1.00 95.19 86 ILE A N 1
ATOM 702 C CA . ILE A 1 86 ? 1.824 -4.325 -0.393 1.00 95.19 86 ILE A CA 1
ATOM 703 C C . ILE A 1 86 ? 3.312 -4.326 -0.024 1.00 95.19 86 ILE A C 1
ATOM 705 O O . ILE A 1 86 ? 4.043 -5.241 -0.390 1.00 95.19 86 ILE A O 1
ATOM 709 N N . GLU A 1 87 ? 3.759 -3.317 0.728 1.00 95.56 87 GLU A N 1
ATOM 710 C CA . GLU A 1 87 ? 5.162 -3.196 1.147 1.00 95.56 87 GLU A CA 1
ATOM 711 C C . GLU A 1 87 ? 5.573 -4.352 2.067 1.00 95.56 87 GLU A C 1
ATOM 713 O O . GLU A 1 87 ? 6.635 -4.942 1.882 1.00 95.56 87 GLU A O 1
ATOM 718 N N . LYS A 1 88 ? 4.701 -4.723 3.014 1.00 94.56 88 LYS A N 1
ATOM 719 C CA . LYS A 1 88 ? 4.937 -5.835 3.944 1.00 94.56 88 LYS A CA 1
ATOM 720 C C . LYS A 1 88 ? 5.098 -7.169 3.211 1.00 94.56 88 LYS A C 1
ATOM 722 O O . LYS A 1 88 ? 6.023 -7.909 3.522 1.00 94.56 88 LYS A O 1
ATOM 727 N N . LEU A 1 89 ? 4.239 -7.455 2.232 1.00 97.19 89 LEU A N 1
ATOM 728 C CA . LEU A 1 89 ? 4.273 -8.708 1.474 1.00 97.19 89 LEU A CA 1
ATOM 729 C C . LEU A 1 89 ? 5.484 -8.787 0.548 1.00 97.19 89 LEU A C 1
ATOM 731 O O . LEU A 1 89 ? 6.152 -9.814 0.531 1.00 97.19 89 LEU A O 1
ATOM 735 N N . LEU A 1 90 ? 5.816 -7.703 -0.165 1.00 98.06 90 LEU A N 1
ATOM 736 C CA . LEU A 1 90 ? 7.030 -7.665 -0.990 1.00 98.06 90 LEU A CA 1
ATOM 737 C C . LEU A 1 90 ? 8.279 -7.894 -0.141 1.00 98.06 90 LEU A C 1
ATOM 739 O O . LEU A 1 90 ? 9.142 -8.686 -0.509 1.00 98.06 90 LEU A O 1
ATOM 743 N N . LYS A 1 91 ? 8.348 -7.252 1.029 1.00 96.75 91 LYS A N 1
ATOM 744 C CA . LYS A 1 91 ? 9.448 -7.447 1.971 1.00 96.75 91 LYS A CA 1
ATOM 745 C C . LYS A 1 91 ? 9.495 -8.881 2.501 1.00 96.75 91 LYS A C 1
ATOM 747 O O . LYS A 1 91 ? 10.565 -9.479 2.523 1.00 96.75 91 LYS A O 1
ATOM 752 N N . TYR A 1 92 ? 8.349 -9.457 2.867 1.00 97.38 92 TYR A N 1
ATOM 753 C CA . TYR A 1 92 ? 8.262 -10.850 3.303 1.00 97.38 92 TYR A CA 1
ATOM 754 C C . TYR A 1 92 ? 8.758 -11.819 2.221 1.00 97.38 92 TYR A C 1
ATOM 756 O O . TYR A 1 92 ? 9.581 -12.685 2.516 1.00 97.38 92 TYR A O 1
ATOM 764 N N . PHE A 1 93 ? 8.318 -11.663 0.970 1.00 98.06 93 PHE A N 1
ATOM 765 C CA . PHE A 1 93 ? 8.780 -12.500 -0.140 1.00 98.06 93 PHE A CA 1
ATOM 766 C C . PHE A 1 93 ? 10.282 -12.361 -0.383 1.00 98.06 93 PHE A C 1
ATOM 768 O O . PHE A 1 93 ? 10.980 -13.371 -0.476 1.00 98.06 93 PHE A O 1
ATOM 775 N N . ALA A 1 94 ? 10.800 -11.132 -0.394 1.00 97.31 94 ALA A N 1
ATOM 776 C CA . ALA A 1 94 ? 12.216 -10.865 -0.627 1.00 97.31 94 ALA A CA 1
ATOM 777 C C . ALA A 1 94 ? 13.118 -11.466 0.469 1.00 97.31 94 ALA A C 1
ATOM 779 O O . ALA A 1 94 ? 14.162 -12.048 0.163 1.00 97.31 94 ALA A O 1
ATOM 780 N N . MET A 1 95 ? 12.691 -11.375 1.736 1.00 96.81 95 MET A N 1
ATOM 781 C CA . MET A 1 95 ? 13.408 -11.918 2.897 1.00 96.81 95 MET A CA 1
ATOM 782 C C . MET A 1 95 ? 13.382 -13.447 2.954 1.00 96.81 95 MET A C 1
ATOM 784 O O . MET A 1 95 ? 14.394 -14.066 3.272 1.00 96.81 95 MET A O 1
ATOM 788 N N . ASN A 1 96 ? 12.231 -14.056 2.661 1.00 95.62 96 ASN A N 1
ATOM 789 C CA . ASN A 1 96 ? 12.025 -15.498 2.826 1.00 95.62 96 ASN A CA 1
ATOM 790 C C . ASN A 1 96 ? 12.239 -16.297 1.534 1.00 95.62 96 ASN A C 1
ATOM 792 O O . ASN A 1 96 ? 12.166 -17.522 1.566 1.00 95.62 96 ASN A O 1
ATOM 796 N N . LYS A 1 97 ? 12.468 -15.621 0.397 1.00 92.75 97 LYS A N 1
ATOM 797 C CA . LYS A 1 97 ? 12.524 -16.230 -0.944 1.00 92.75 97 LYS A CA 1
ATOM 798 C C . LYS A 1 97 ? 11.310 -17.135 -1.210 1.00 92.75 97 LYS A C 1
ATOM 800 O O . LYS A 1 97 ? 11.436 -18.238 -1.735 1.00 92.75 97 LYS A O 1
ATOM 805 N N . SER A 1 98 ? 10.136 -16.649 -0.807 1.00 90.62 98 SER A N 1
ATOM 806 C CA . SER A 1 98 ? 8.846 -17.334 -0.924 1.00 90.62 98 SER A CA 1
ATOM 807 C C . SER A 1 98 ? 7.926 -16.581 -1.881 1.00 90.62 98 SER A C 1
ATOM 809 O O . SER A 1 98 ? 8.035 -15.367 -2.023 1.00 90.62 98 SER A O 1
ATOM 811 N N . TYR A 1 99 ? 6.993 -17.313 -2.484 1.00 95.38 99 TYR A N 1
ATOM 812 C CA . TYR A 1 99 ? 5.944 -16.802 -3.373 1.00 95.38 99 TYR A CA 1
ATOM 813 C C . TYR A 1 99 ? 4.540 -17.187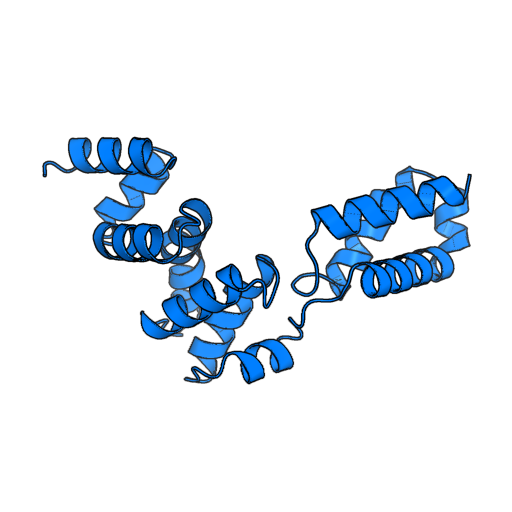 -2.876 1.00 95.38 99 TYR A C 1
ATOM 815 O O . TYR A 1 99 ? 3.534 -16.986 -3.558 1.00 95.38 99 TYR A O 1
ATOM 823 N N . ASN A 1 100 ? 4.450 -17.774 -1.678 1.00 96.31 100 ASN A N 1
ATOM 824 C CA . ASN A 1 100 ? 3.190 -18.233 -1.111 1.00 96.31 100 ASN A CA 1
ATOM 825 C C . ASN A 1 100 ? 2.419 -17.060 -0.491 1.00 96.31 100 ASN A C 1
ATOM 827 O O . ASN A 1 100 ? 2.670 -16.657 0.645 1.00 96.31 100 ASN A O 1
ATOM 831 N N . LEU A 1 101 ? 1.476 -16.505 -1.252 1.00 95.50 101 LEU A N 1
ATOM 832 C CA . LEU A 1 101 ? 0.709 -15.335 -0.831 1.00 95.50 101 LEU A CA 1
ATOM 833 C C . LEU A 1 101 ? -0.130 -15.581 0.425 1.00 95.50 101 LEU A C 1
ATOM 835 O O . LEU A 1 101 ? -0.172 -14.714 1.293 1.00 95.50 101 LEU A O 1
ATOM 839 N N . ASP A 1 102 ? -0.797 -16.727 0.533 1.00 93.06 102 ASP A N 1
ATOM 840 C CA . ASP A 1 102 ? -1.713 -16.974 1.650 1.00 93.06 102 ASP A CA 1
ATOM 841 C C . ASP A 1 102 ? -0.933 -17.151 2.968 1.00 93.06 102 ASP A C 1
ATOM 843 O O . ASP A 1 102 ? -1.342 -16.640 4.013 1.00 93.06 102 ASP A O 1
ATOM 847 N N . GLU A 1 103 ? 0.239 -17.788 2.907 1.00 93.81 103 GLU A N 1
ATOM 848 C CA . GLU A 1 103 ? 1.187 -17.854 4.024 1.00 93.81 103 GLU A CA 1
ATOM 849 C C . GLU A 1 103 ? 1.706 -16.462 4.402 1.00 93.81 103 GLU A C 1
ATOM 851 O O . GLU A 1 103 ? 1.620 -16.069 5.563 1.00 93.81 103 GLU A O 1
ATOM 856 N N . ALA A 1 104 ? 2.153 -15.669 3.425 1.00 94.94 104 ALA A N 1
ATOM 857 C CA . ALA A 1 104 ? 2.654 -14.321 3.675 1.00 94.94 104 ALA A CA 1
ATOM 858 C C . ALA A 1 104 ? 1.587 -13.395 4.282 1.00 94.94 104 ALA A C 1
ATOM 860 O O . ALA A 1 104 ? 1.889 -12.623 5.191 1.00 94.94 104 ALA A O 1
ATOM 861 N N . ILE A 1 105 ? 0.331 -13.483 3.825 1.00 92.31 105 ILE A N 1
ATOM 862 C CA . ILE A 1 105 ? -0.798 -12.735 4.401 1.00 92.31 105 ILE A CA 1
ATOM 863 C C . ILE A 1 105 ? -0.993 -13.115 5.867 1.00 92.31 105 ILE A C 1
ATOM 865 O O . ILE A 1 105 ? -1.201 -12.231 6.698 1.00 92.31 105 ILE A O 1
ATOM 869 N N . LYS A 1 106 ? -0.918 -14.407 6.194 1.00 89.69 106 LYS A N 1
ATOM 870 C CA . LYS A 1 106 ? -1.063 -14.888 7.568 1.00 89.69 106 LYS A CA 1
ATOM 871 C C . LYS A 1 106 ? 0.083 -14.401 8.457 1.00 89.69 106 LYS A C 1
ATOM 873 O O . LYS A 1 106 ? -0.183 -13.805 9.495 1.00 89.69 106 LYS A O 1
ATOM 878 N N . GLU A 1 107 ? 1.329 -14.602 8.036 1.00 90.19 107 GLU A N 1
ATOM 879 C CA . GLU A 1 107 ? 2.523 -14.228 8.809 1.00 90.19 107 GLU A CA 1
ATOM 880 C C . GLU A 1 107 ? 2.666 -12.707 8.970 1.00 90.19 107 GLU A C 1
ATOM 882 O O . GLU A 1 107 ? 3.128 -12.220 9.998 1.00 90.19 107 GLU A O 1
ATOM 887 N N . CYS A 1 108 ? 2.216 -11.927 7.982 1.00 88.31 108 CYS A N 1
ATOM 888 C CA . CYS A 1 108 ? 2.186 -10.466 8.075 1.00 88.31 108 CYS A CA 1
ATOM 889 C C . CYS A 1 108 ? 0.949 -9.923 8.812 1.00 88.31 108 CYS A C 1
ATOM 891 O O . CYS A 1 108 ? 0.798 -8.699 8.917 1.00 88.31 108 CYS A O 1
ATOM 893 N N . GLU A 1 109 ? 0.059 -10.806 9.276 1.00 85.69 109 GLU A N 1
ATOM 894 C CA . GLU A 1 109 ? -1.246 -10.488 9.855 1.00 85.69 109 GLU A CA 1
ATOM 895 C C . GLU A 1 109 ? -2.071 -9.518 8.985 1.00 85.69 109 GLU A C 1
ATOM 897 O O . GLU A 1 109 ? -2.581 -8.504 9.459 1.00 85.69 109 GLU A O 1
ATOM 902 N N . LEU A 1 110 ? -2.168 -9.788 7.685 1.00 83.88 110 LEU A N 1
ATOM 903 C CA . LEU A 1 110 ? -2.834 -8.931 6.693 1.00 83.88 110 LEU A CA 1
ATOM 904 C C . LEU A 1 110 ? -4.210 -9.434 6.266 1.00 83.88 110 LEU A C 1
ATOM 906 O O . LEU A 1 110 ? -4.803 -8.885 5.338 1.00 83.88 110 LEU A O 1
ATOM 910 N N . SER A 1 111 ? -4.714 -10.480 6.915 1.00 74.25 111 SER A N 1
ATOM 911 C CA . SER A 1 111 ? -6.056 -10.991 6.664 1.00 74.25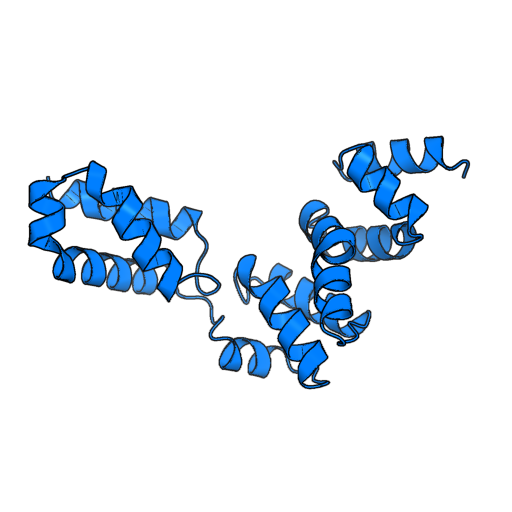 111 SER A CA 1
ATOM 912 C C . SER A 1 111 ? -7.076 -9.861 6.796 1.00 74.25 111 SER A C 1
ATOM 914 O O . SER A 1 111 ? -7.118 -9.174 7.822 1.00 74.25 111 SER A O 1
ATOM 916 N N . HIS A 1 112 ? -7.863 -9.666 5.738 1.00 69.38 112 HIS A N 1
ATOM 917 C CA . HIS A 1 112 ? -8.888 -8.635 5.689 1.00 69.38 112 HIS A CA 1
ATOM 918 C C . HIS A 1 112 ? -9.884 -8.832 6.835 1.00 69.38 112 HIS A C 1
ATOM 920 O O . HIS A 1 112 ? -10.507 -9.888 6.927 1.00 69.38 112 HIS A O 1
ATOM 926 N N . MET A 1 113 ? -10.026 -7.822 7.694 1.00 74.81 113 MET A N 1
ATOM 927 C CA . MET A 1 113 ? -11.087 -7.806 8.700 1.00 74.81 113 MET A CA 1
ATOM 928 C C . MET A 1 113 ? -12.362 -7.244 8.081 1.00 74.81 113 MET A C 1
ATOM 930 O O . MET A 1 113 ? -12.333 -6.202 7.420 1.00 74.81 113 MET A O 1
ATOM 934 N N . GLY A 1 114 ? -13.485 -7.920 8.312 1.00 81.75 114 GLY A N 1
ATOM 935 C CA . GLY A 1 114 ? -14.796 -7.436 7.893 1.00 81.75 114 GLY A CA 1
ATOM 936 C C . GLY A 1 114 ? -15.200 -6.160 8.638 1.00 81.75 114 GLY A C 1
ATOM 937 O O . GLY A 1 114 ? -14.708 -5.874 9.728 1.00 81.75 114 GLY A O 1
ATOM 938 N N . GLU A 1 115 ? -16.137 -5.392 8.072 1.00 86.19 115 GLU A N 1
ATOM 939 C CA . GLU A 1 115 ? -16.630 -4.151 8.695 1.00 86.19 115 GLU A CA 1
ATOM 940 C C . GLU A 1 115 ? -17.144 -4.369 10.127 1.00 86.19 115 GLU A C 1
ATOM 942 O O . GLU A 1 115 ? -16.848 -3.557 11.003 1.00 86.19 115 GLU A O 1
ATOM 947 N N . GLU A 1 116 ? -17.849 -5.472 10.385 1.00 87.19 116 GLU A N 1
ATOM 948 C CA . GLU A 1 116 ? -18.338 -5.800 11.729 1.00 87.19 116 GLU A CA 1
ATOM 949 C C . GLU A 1 116 ? -17.195 -6.074 12.714 1.00 87.19 116 GLU A C 1
ATOM 951 O O . GLU A 1 116 ? -17.187 -5.512 13.806 1.00 87.19 116 GLU A O 1
ATOM 956 N N . GLU A 1 117 ? -16.174 -6.836 12.317 1.00 88.00 117 GLU A N 1
ATOM 957 C CA . GLU A 1 117 ? -15.009 -7.111 13.170 1.00 88.00 117 GLU A CA 1
ATOM 958 C C . GLU A 1 117 ? -14.218 -5.827 13.467 1.00 88.00 117 GLU A C 1
ATOM 960 O O . GLU A 1 117 ? -13.781 -5.588 14.596 1.00 88.00 117 GLU A O 1
ATOM 965 N N . ILE A 1 118 ? -14.071 -4.953 12.462 1.00 91.12 118 ILE A N 1
ATOM 966 C CA . ILE A 1 118 ? -13.473 -3.625 12.643 1.00 91.12 118 ILE A CA 1
ATOM 967 C C . ILE A 1 118 ? -14.311 -2.817 13.638 1.00 91.12 118 ILE A C 1
ATOM 969 O O . ILE A 1 118 ? -13.757 -2.198 14.547 1.00 91.12 118 ILE A O 1
ATOM 973 N N . ARG A 1 119 ? -15.640 -2.819 13.494 1.00 94.38 119 ARG A N 1
ATOM 974 C CA . ARG A 1 119 ? -16.561 -2.087 14.371 1.00 94.38 119 ARG A CA 1
ATOM 975 C C . ARG A 1 119 ? -16.510 -2.592 15.806 1.00 94.38 119 ARG A C 1
ATOM 977 O O . ARG A 1 119 ? -16.495 -1.774 16.725 1.00 94.38 119 ARG A O 1
ATOM 984 N N . GLU A 1 120 ? -16.434 -3.898 16.020 1.00 94.19 120 GLU A N 1
ATOM 985 C CA . GLU A 1 120 ? -16.237 -4.486 17.346 1.00 94.19 120 GLU A CA 1
ATOM 986 C C . GLU A 1 120 ? -14.911 -4.046 17.970 1.00 94.19 120 GLU A C 1
ATOM 988 O O . GLU A 1 120 ? -14.886 -3.601 19.122 1.00 94.19 120 GLU A O 1
ATOM 993 N N . PHE A 1 121 ? -13.819 -4.077 17.202 1.00 93.88 121 PHE A N 1
ATOM 994 C CA . PHE A 1 121 ? -12.519 -3.615 17.681 1.00 93.88 121 PHE A CA 1
ATOM 995 C C . PHE A 1 121 ? -12.522 -2.115 18.016 1.00 93.88 121 PHE A C 1
ATOM 997 O O . PHE A 1 121 ? -12.010 -1.706 19.058 1.00 93.88 121 PHE A O 1
ATOM 1004 N N . VAL A 1 122 ? -13.152 -1.286 17.178 1.00 95.12 122 VAL A N 1
ATOM 1005 C CA . VAL A 1 122 ? -13.324 0.154 17.430 1.00 95.12 122 VAL A CA 1
ATOM 1006 C C . VAL A 1 122 ? -14.095 0.395 18.726 1.00 95.12 122 VAL A C 1
ATOM 1008 O O . VAL A 1 122 ? -13.624 1.147 19.580 1.00 95.12 122 VAL A O 1
ATOM 1011 N N . LYS A 1 123 ? -15.239 -0.275 18.916 1.00 95.44 123 LYS A N 1
ATOM 1012 C CA . LYS A 1 123 ? -16.029 -0.184 20.154 1.00 95.44 123 LYS A CA 1
ATOM 1013 C C . LYS A 1 123 ? -15.209 -0.584 21.376 1.00 95.44 123 LYS A C 1
ATOM 1015 O O . LYS A 1 123 ? -15.275 0.091 22.400 1.00 95.44 123 LYS A O 1
ATOM 1020 N N . LYS A 1 124 ? -14.409 -1.648 21.268 1.00 96.06 124 LYS A N 1
ATOM 1021 C CA . LYS A 1 124 ? -13.509 -2.086 22.339 1.00 96.06 124 LYS A CA 1
ATOM 1022 C C . LYS A 1 124 ? -12.507 -0.991 22.715 1.00 96.06 124 LYS A C 1
ATOM 1024 O O . LYS A 1 124 ? -12.431 -0.635 23.886 1.00 96.06 124 LYS A O 1
ATOM 1029 N N . VAL A 1 125 ? -11.805 -0.408 21.741 1.00 95.94 125 VAL A N 1
ATOM 1030 C CA . VAL A 1 125 ? -10.816 0.663 21.983 1.00 95.94 125 VAL A CA 1
ATOM 1031 C C . VAL A 1 125 ? -11.460 1.913 22.595 1.00 95.94 125 VAL A C 1
ATOM 1033 O O . VAL A 1 125 ? -10.883 2.526 23.494 1.00 95.94 125 VAL A O 1
ATOM 1036 N N . ILE A 1 126 ? -12.663 2.282 22.145 1.00 95.75 126 ILE A N 1
ATOM 1037 C CA . ILE A 1 126 ? -13.442 3.384 22.728 1.00 95.75 126 ILE A CA 1
ATOM 1038 C C . ILE A 1 126 ? -13.789 3.081 24.193 1.00 95.75 126 ILE A C 1
ATOM 1040 O O . ILE A 1 126 ? -13.570 3.927 25.057 1.00 95.75 126 ILE A O 1
ATOM 1044 N N . ASN A 1 127 ? -14.287 1.876 24.487 1.00 94.94 127 ASN A N 1
ATOM 1045 C CA . ASN A 1 127 ? -14.662 1.462 25.841 1.00 94.94 127 ASN A CA 1
ATOM 1046 C C . ASN A 1 127 ? -13.462 1.415 26.796 1.00 94.94 127 ASN A C 1
ATOM 1048 O O . ASN A 1 127 ? -13.558 1.902 27.919 1.00 94.94 127 ASN A O 1
ATOM 1052 N N . GLU A 1 128 ? -12.316 0.899 26.348 1.00 95.56 128 GLU A N 1
ATOM 1053 C CA . GLU A 1 128 ? -11.069 0.874 27.129 1.00 95.56 128 GLU A CA 1
ATOM 1054 C C . GLU A 1 128 ? -10.547 2.278 27.468 1.00 95.56 128 GLU A C 1
ATOM 1056 O O . GLU A 1 128 ? -9.785 2.449 28.420 1.00 95.56 128 GLU A O 1
ATOM 1061 N N . ARG A 1 129 ? -10.950 3.297 26.701 1.00 94.44 129 ARG A N 1
ATOM 1062 C CA . ARG A 1 129 ? -10.566 4.699 26.910 1.00 94.44 129 ARG A CA 1
ATOM 1063 C C . ARG A 1 129 ? -11.765 5.609 27.135 1.00 94.44 129 ARG A C 1
ATOM 1065 O O . ARG A 1 129 ? -11.704 6.795 26.815 1.00 94.44 129 ARG A O 1
ATOM 1072 N N . MET A 1 130 ? -12.837 5.073 27.713 1.00 93.94 130 MET A N 1
ATOM 1073 C CA . MET A 1 130 ? -14.094 5.797 27.878 1.00 93.94 130 MET A CA 1
ATOM 1074 C C . MET A 1 130 ? -13.926 7.093 28.684 1.00 93.94 130 MET A C 1
ATOM 1076 O O . MET A 1 130 ? -14.513 8.112 28.332 1.00 93.94 130 MET A O 1
ATOM 1080 N N . ASP A 1 131 ? -13.087 7.095 29.721 1.00 94.19 131 ASP A N 1
ATOM 1081 C CA . ASP A 1 131 ? -12.838 8.301 30.523 1.00 94.19 131 ASP A CA 1
ATOM 1082 C C . ASP A 1 131 ? -12.152 9.402 29.702 1.00 94.19 131 ASP A C 1
ATOM 1084 O O . ASP A 1 131 ? -12.572 10.558 29.726 1.00 94.19 131 ASP A O 1
ATOM 1088 N N . PHE A 1 132 ? -11.167 9.028 28.881 1.00 93.94 132 PHE A N 1
ATOM 1089 C CA . PHE A 1 132 ? -10.509 9.939 27.942 1.00 93.94 132 PHE A CA 1
ATOM 1090 C C . PHE A 1 132 ? -11.480 10.463 26.873 1.00 93.94 132 PHE A C 1
ATOM 1092 O O . PHE A 1 132 ? -11.458 11.645 26.531 1.00 93.94 132 PHE A O 1
ATOM 1099 N N . VAL A 1 133 ? -12.360 9.597 26.363 1.00 94.81 133 VAL A N 1
ATOM 1100 C CA . VAL A 1 133 ? -13.409 9.963 25.400 1.00 94.81 133 VAL A CA 1
ATOM 1101 C C . VAL A 1 133 ? -14.392 10.963 26.003 1.00 94.81 133 VAL A C 1
ATOM 1103 O O . VAL A 1 133 ? -14.730 11.943 25.343 1.00 94.81 133 VAL A O 1
ATOM 1106 N N . LYS A 1 134 ? -14.812 10.767 27.256 1.00 92.38 134 LYS A N 1
ATOM 1107 C CA . LYS A 1 134 ? -15.692 11.702 27.971 1.00 92.38 134 LYS A CA 1
ATOM 1108 C C . LYS A 1 134 ? -15.022 13.053 28.216 1.00 92.38 134 LYS A C 1
ATOM 1110 O O . LYS A 1 134 ? -15.682 14.076 28.082 1.00 92.38 134 LYS A O 1
ATOM 1115 N N . GLU A 1 135 ? -13.730 13.063 28.545 1.00 94.44 135 GLU A N 1
ATOM 1116 C CA . GLU A 1 135 ? -12.974 14.300 28.776 1.00 94.44 135 GLU A CA 1
ATOM 1117 C C . GLU A 1 135 ? -12.758 15.102 27.482 1.00 94.44 135 GLU A C 1
ATOM 1119 O O . GLU A 1 135 ? -12.948 16.316 27.463 1.00 94.44 135 GLU A O 1
ATOM 1124 N N . LYS A 1 136 ? -12.351 14.436 26.393 1.00 92.62 136 LYS A N 1
ATOM 1125 C CA . LYS A 1 136 ? -11.936 15.092 25.138 1.00 92.62 136 LYS A CA 1
ATOM 1126 C C . LYS A 1 136 ? -13.041 15.208 24.088 1.00 92.62 136 LYS A C 1
ATOM 1128 O O . LYS A 1 136 ? -12.904 15.965 23.125 1.00 92.62 136 LYS A O 1
ATOM 1133 N N . GLY A 1 137 ? -14.120 14.438 24.207 1.00 90.31 137 GLY A N 1
ATOM 1134 C CA . GLY A 1 137 ? -15.194 14.387 23.218 1.00 90.31 137 GLY A CA 1
ATOM 1135 C C . GLY A 1 137 ? -14.664 14.131 21.803 1.00 90.31 137 GLY A C 1
ATOM 1136 O O . GLY A 1 137 ? -13.969 13.151 21.542 1.00 90.31 137 GLY A O 1
ATOM 1137 N N . LYS A 1 138 ? -14.960 15.041 20.867 1.00 89.69 138 LYS A N 1
ATOM 1138 C CA . LYS A 1 138 ? -14.515 14.926 19.464 1.00 89.69 138 LYS A CA 1
ATOM 1139 C C . LYS A 1 138 ? -12.992 14.962 19.299 1.00 89.69 138 LYS A C 1
ATOM 1141 O O . LYS A 1 138 ? -12.483 14.383 18.341 1.00 89.69 138 LYS A O 1
ATOM 1146 N N . GLU A 1 139 ? -12.262 15.607 20.208 1.00 92.88 139 GLU A N 1
ATOM 1147 C CA . GLU A 1 139 ? -10.798 15.693 20.134 1.00 92.88 139 GLU A CA 1
ATOM 1148 C C . GLU A 1 139 ? -10.123 14.335 20.385 1.00 92.88 139 GLU A C 1
ATOM 1150 O O . GLU A 1 139 ? -8.980 14.130 19.978 1.00 92.88 139 GLU A O 1
ATOM 1155 N N . ALA A 1 140 ? -10.846 13.361 20.956 1.00 94.56 140 ALA A N 1
ATOM 1156 C CA . ALA A 1 140 ? -10.357 11.995 21.134 1.00 94.56 140 ALA A CA 1
ATOM 1157 C C . ALA A 1 140 ? -10.141 11.242 19.808 1.00 94.56 140 ALA A C 1
ATOM 1159 O O . ALA A 1 140 ? -9.393 10.267 19.782 1.00 94.56 140 ALA A O 1
ATOM 1160 N N . ILE A 1 141 ? -10.757 11.681 18.701 1.00 93.88 141 ILE A N 1
ATOM 1161 C CA . ILE A 1 141 ? -10.731 10.954 17.421 1.00 93.88 141 ILE A CA 1
ATOM 1162 C C . ILE A 1 141 ? -9.299 10.738 16.920 1.00 93.88 141 ILE A C 1
ATOM 1164 O O . ILE A 1 141 ? -8.957 9.625 16.534 1.00 93.88 141 ILE A O 1
ATOM 1168 N N . GLN A 1 142 ? -8.450 11.770 16.929 1.00 94.38 142 GLN A N 1
ATOM 1169 C CA . GLN A 1 142 ? -7.081 11.658 16.406 1.00 94.38 142 GLN A CA 1
ATOM 1170 C C . GLN A 1 142 ? -6.214 10.692 17.243 1.00 94.38 142 GLN A C 1
ATOM 1172 O O . GLN A 1 142 ? -5.632 9.769 16.668 1.00 94.38 142 GLN A O 1
ATOM 1177 N N . PRO A 1 143 ? -6.171 10.805 18.586 1.00 95.19 143 PRO A N 1
ATOM 1178 C CA . PRO A 1 143 ? -5.490 9.827 19.436 1.00 95.19 143 PRO A CA 1
ATOM 1179 C C . PRO A 1 143 ? -6.009 8.391 19.279 1.00 95.19 143 PRO A C 1
ATOM 1181 O O . PRO A 1 143 ? -5.211 7.459 19.165 1.00 95.19 143 PRO A O 1
ATOM 1184 N N . LEU A 1 144 ? -7.333 8.198 19.225 1.00 95.88 144 LEU A N 1
ATOM 1185 C CA . LEU A 1 144 ? -7.928 6.872 19.031 1.00 95.88 144 LEU A CA 1
ATOM 1186 C C . LEU A 1 144 ? -7.597 6.296 17.654 1.00 95.88 144 LEU A C 1
ATOM 1188 O O . LEU A 1 144 ? -7.280 5.113 17.552 1.00 95.88 144 LEU A O 1
ATOM 1192 N N . MET A 1 145 ? -7.584 7.128 16.609 1.00 93.81 145 MET A N 1
ATOM 1193 C CA . MET A 1 145 ? -7.158 6.719 15.273 1.00 93.81 145 MET A CA 1
ATOM 1194 C C . MET A 1 145 ? -5.711 6.216 15.281 1.00 93.81 145 MET A C 1
ATOM 1196 O O . MET A 1 145 ? -5.420 5.200 14.658 1.00 93.81 145 MET A O 1
ATOM 1200 N N . GLY A 1 146 ? -4.812 6.860 16.033 1.00 93.38 146 GLY A N 1
ATOM 1201 C CA . GLY A 1 146 ? -3.437 6.383 16.209 1.00 93.38 146 GLY A CA 1
ATOM 1202 C C . GLY A 1 146 ? -3.368 4.959 16.776 1.00 93.38 146 GLY A C 1
ATOM 1203 O O . GLY A 1 146 ? -2.633 4.120 16.255 1.00 93.38 146 GLY A O 1
ATOM 1204 N N . ILE A 1 147 ? -4.185 4.662 17.789 1.00 93.50 147 ILE A N 1
ATOM 1205 C CA . ILE A 1 147 ? -4.260 3.332 18.417 1.00 93.50 147 ILE A CA 1
ATOM 1206 C C . ILE A 1 147 ? -4.860 2.301 17.459 1.00 93.50 147 ILE A C 1
ATOM 1208 O O . ILE A 1 147 ? -4.323 1.202 17.312 1.00 93.50 147 ILE A O 1
ATOM 1212 N N . LEU A 1 148 ? -5.956 2.649 16.784 1.00 93.94 148 LEU A N 1
ATOM 1213 C CA . LEU A 1 148 ? -6.598 1.765 15.813 1.00 93.94 148 LEU A CA 1
ATOM 1214 C C . LEU A 1 148 ? -5.649 1.449 14.662 1.00 93.94 148 LEU A C 1
ATOM 1216 O O . LEU A 1 148 ? -5.482 0.287 14.316 1.00 93.94 148 LEU A O 1
ATOM 1220 N N . MET A 1 149 ? -4.948 2.449 14.129 1.00 89.62 149 MET A N 1
ATOM 1221 C CA . MET A 1 149 ? -3.956 2.246 13.076 1.00 89.62 149 MET A CA 1
ATOM 1222 C C . MET A 1 149 ? -2.752 1.428 13.549 1.00 89.62 149 MET A C 1
ATOM 1224 O O . MET A 1 149 ? -2.162 0.727 12.738 1.00 89.62 149 MET A O 1
ATOM 1228 N N . ALA A 1 150 ? -2.380 1.459 14.828 1.00 88.31 150 ALA A N 1
ATOM 1229 C CA . ALA A 1 150 ? -1.326 0.576 15.332 1.00 88.31 150 ALA A CA 1
ATOM 1230 C C . ALA A 1 150 ? -1.727 -0.912 15.276 1.00 88.31 150 ALA A C 1
ATOM 1232 O O . ALA A 1 150 ? -0.865 -1.763 15.080 1.00 88.31 150 ALA A O 1
ATOM 1233 N N . ASN A 1 151 ? -3.024 -1.218 15.399 1.00 85.44 151 ASN A N 1
ATOM 1234 C CA . ASN A 1 151 ? -3.540 -2.591 15.474 1.00 85.44 151 ASN A CA 1
ATOM 1235 C C . ASN A 1 151 ? -4.141 -3.107 14.156 1.00 85.44 151 ASN A C 1
ATOM 1237 O O . ASN A 1 151 ? -4.055 -4.297 13.858 1.00 85.44 151 ASN A O 1
ATOM 1241 N N . LEU A 1 152 ? -4.761 -2.221 13.375 1.00 84.81 152 LEU A N 1
ATOM 1242 C CA . LEU A 1 152 ? -5.558 -2.559 12.191 1.00 84.81 152 LEU A CA 1
ATOM 1243 C C . LEU A 1 152 ? -4.872 -2.205 10.864 1.00 84.81 152 LEU A C 1
ATOM 1245 O O . LEU A 1 152 ? -5.382 -2.555 9.798 1.00 84.81 152 LEU A O 1
ATOM 1249 N N . ARG A 1 153 ? -3.720 -1.518 10.881 1.00 79.81 153 ARG A N 1
ATOM 1250 C CA . ARG A 1 153 ? -3.012 -1.135 9.647 1.00 79.81 153 ARG A CA 1
ATOM 1251 C C . ARG A 1 153 ? -2.588 -2.370 8.853 1.00 79.81 153 ARG A C 1
ATOM 1253 O O . ARG A 1 153 ? -1.766 -3.167 9.306 1.00 79.81 153 ARG A O 1
ATOM 1260 N N . GLY A 1 154 ? -3.099 -2.462 7.628 1.00 75.88 154 GLY A N 1
ATOM 1261 C CA . GLY A 1 154 ? -2.892 -3.593 6.722 1.00 75.88 154 GLY A CA 1
ATOM 1262 C C . GLY A 1 154 ? -4.002 -4.647 6.781 1.00 75.88 154 GLY A C 1
ATOM 1263 O O . GLY A 1 154 ? -4.190 -5.348 5.793 1.00 75.88 154 GLY A O 1
ATOM 1264 N N . LYS A 1 155 ? -4.777 -4.696 7.875 1.00 79.56 155 LYS A N 1
ATOM 1265 C CA . LYS A 1 155 ? -5.967 -5.556 8.038 1.00 79.56 155 LYS A CA 1
ATOM 1266 C C . LYS A 1 155 ? -7.231 -4.891 7.488 1.00 79.56 155 LYS A C 1
ATOM 1268 O O . LYS A 1 155 ? -8.127 -5.566 6.994 1.00 79.56 155 LYS A O 1
ATOM 1273 N N . ALA A 1 156 ? -7.297 -3.561 7.553 1.00 80.44 156 ALA A N 1
ATOM 1274 C CA . ALA A 1 156 ? -8.440 -2.773 7.111 1.00 80.44 156 ALA A CA 1
ATOM 1275 C C . ALA A 1 156 ? -8.020 -1.435 6.486 1.00 80.44 156 ALA A C 1
ATOM 1277 O O . ALA A 1 156 ? -6.961 -0.889 6.801 1.00 80.44 156 ALA A O 1
ATOM 1278 N N . ASP A 1 157 ? -8.882 -0.904 5.616 1.00 81.50 157 ASP A N 1
ATOM 1279 C CA . ASP A 1 157 ? -8.704 0.405 4.988 1.00 81.50 157 ASP A CA 1
ATOM 1280 C C . ASP A 1 157 ? -8.837 1.535 6.027 1.00 81.50 157 ASP A C 1
ATOM 1282 O O . ASP A 1 157 ? -9.802 1.596 6.796 1.00 81.50 157 ASP A O 1
ATOM 1286 N N . GLY A 1 158 ? -7.870 2.457 6.050 1.00 86.75 158 GLY A N 1
ATOM 1287 C CA . GLY A 1 158 ? -7.848 3.565 7.007 1.00 86.75 158 GLY A CA 1
ATOM 1288 C C . GLY A 1 158 ? -9.054 4.508 6.905 1.00 86.75 158 GLY A C 1
ATOM 1289 O O . GLY A 1 158 ? -9.496 5.052 7.920 1.00 86.75 158 GLY A O 1
ATOM 1290 N N . ALA A 1 159 ? -9.626 4.693 5.713 1.00 87.88 159 ALA A N 1
ATOM 1291 C CA . ALA A 1 159 ? -10.839 5.483 5.534 1.00 87.88 159 ALA A CA 1
ATOM 1292 C C . ALA A 1 159 ? -12.061 4.766 6.123 1.00 87.88 159 ALA A C 1
ATOM 1294 O O . ALA A 1 159 ? -12.890 5.421 6.762 1.00 87.88 159 ALA A O 1
ATOM 1295 N N . LEU A 1 160 ? -12.143 3.437 5.989 1.00 89.19 160 LEU A N 1
ATOM 1296 C CA . LEU A 1 160 ? -13.182 2.631 6.635 1.00 89.19 160 LEU A CA 1
ATOM 1297 C C . LEU A 1 160 ? -13.084 2.712 8.166 1.00 89.19 160 LEU A C 1
ATOM 1299 O O . LEU A 1 160 ? -14.082 3.012 8.821 1.00 89.19 160 LEU A O 1
ATOM 1303 N N . ILE A 1 161 ? -11.883 2.539 8.731 1.00 92.88 161 ILE A N 1
ATOM 1304 C CA . ILE A 1 161 ? -11.645 2.663 10.181 1.00 92.88 161 ILE A CA 1
ATOM 1305 C C . ILE A 1 161 ? -12.078 4.049 10.681 1.00 92.88 161 ILE A C 1
ATOM 1307 O O . ILE A 1 161 ? -12.809 4.159 11.666 1.00 92.88 161 ILE A O 1
ATOM 1311 N N . ASN A 1 162 ? -11.669 5.116 9.987 1.00 94.06 162 ASN A N 1
ATOM 1312 C CA . ASN A 1 162 ? -12.015 6.492 10.349 1.00 94.06 162 ASN A CA 1
ATOM 1313 C C . ASN A 1 162 ? -13.530 6.748 10.294 1.00 94.06 162 ASN A C 1
ATOM 1315 O O . ASN A 1 162 ? -14.072 7.433 11.163 1.00 94.06 162 ASN A O 1
ATOM 1319 N N . ARG A 1 163 ? -14.222 6.200 9.285 1.00 94.94 163 ARG A N 1
ATOM 1320 C CA . ARG A 1 163 ? -15.685 6.285 9.170 1.00 94.94 163 ARG A CA 1
ATOM 1321 C C . ARG A 1 163 ? -16.361 5.632 10.376 1.00 94.94 163 ARG A C 1
ATOM 1323 O O . ARG A 1 163 ? -17.142 6.293 11.054 1.00 94.94 163 ARG A O 1
ATOM 1330 N N . ILE A 1 164 ? -16.007 4.383 10.679 1.00 95.81 164 ILE A N 1
ATOM 1331 C CA . ILE A 1 164 ? -16.589 3.616 11.789 1.00 95.81 164 ILE A CA 1
ATOM 1332 C C . ILE A 1 164 ? -16.310 4.294 13.137 1.00 95.81 164 ILE A C 1
ATOM 1334 O O . ILE A 1 164 ? -17.223 4.441 13.944 1.00 95.81 164 ILE A O 1
ATOM 1338 N N . LEU A 1 165 ? -15.081 4.769 13.374 1.00 96.44 165 LEU A N 1
ATOM 1339 C CA . LEU A 1 165 ? -14.732 5.500 14.597 1.00 96.44 165 LEU A CA 1
ATOM 1340 C C . LEU A 1 165 ? -15.630 6.724 14.802 1.00 96.44 165 LEU A C 1
ATOM 1342 O O . LEU A 1 165 ? -16.132 6.935 15.903 1.00 96.44 165 LEU A O 1
ATOM 1346 N N . LYS A 1 166 ? -15.855 7.523 13.755 1.00 95.12 166 LYS A N 1
ATOM 1347 C CA . LYS A 1 166 ? -16.739 8.693 13.837 1.00 95.12 166 LYS A CA 1
ATOM 1348 C C . LYS A 1 166 ? -18.177 8.290 14.148 1.00 95.12 166 LYS A C 1
ATOM 1350 O O . LYS A 1 166 ? -18.762 8.871 15.054 1.00 95.12 166 LYS A O 1
ATOM 1355 N N . GLU A 1 167 ? -18.711 7.290 13.450 1.00 95.50 167 GLU A N 1
ATOM 1356 C CA . GLU A 1 167 ? -20.065 6.775 13.687 1.00 95.50 167 GLU A CA 1
ATOM 1357 C C . GLU A 1 167 ? -20.259 6.314 15.142 1.00 95.50 167 GLU A C 1
ATOM 1359 O O . GLU A 1 167 ? -21.258 6.659 15.768 1.00 95.50 167 GLU A O 1
ATOM 1364 N N . GLU A 1 168 ? -19.313 5.556 15.704 1.00 95.69 168 GLU A N 1
ATOM 1365 C CA . GLU A 1 168 ? -19.409 5.074 17.089 1.00 95.69 168 GLU A CA 1
ATOM 1366 C C . GLU A 1 168 ? -19.244 6.207 18.112 1.00 95.69 168 GLU A C 1
ATOM 1368 O O . GLU A 1 168 ? -19.982 6.257 19.092 1.00 95.69 168 GLU A O 1
ATOM 1373 N N . MET A 1 169 ? -18.349 7.168 17.864 1.00 93.62 169 MET A N 1
ATOM 1374 C CA . MET A 1 169 ? -18.194 8.355 18.715 1.00 93.62 169 MET A CA 1
ATOM 1375 C C . MET A 1 169 ? -19.449 9.240 18.723 1.00 93.62 169 MET A C 1
ATOM 1377 O O . MET A 1 169 ? -19.746 9.878 19.730 1.00 93.62 169 MET A O 1
ATOM 1381 N N . GLU A 1 170 ? -20.198 9.302 17.620 1.00 92.19 170 GLU A N 1
ATOM 1382 C CA . GLU A 1 170 ? -21.449 10.064 17.562 1.00 92.19 170 GLU A CA 1
ATOM 1383 C C . GLU A 1 170 ? -22.588 9.428 18.354 1.00 92.19 170 GLU A C 1
ATOM 1385 O O . GLU A 1 170 ? -23.411 10.167 18.887 1.00 92.19 170 GLU A O 1
ATOM 1390 N N . LYS A 1 171 ? -22.602 8.097 18.491 1.00 91.62 171 LYS A N 1
ATOM 1391 C CA . LYS A 1 171 ? -23.585 7.368 19.311 1.00 91.62 171 LYS A CA 1
ATOM 1392 C C . LYS A 1 171 ? -23.392 7.568 20.817 1.00 91.62 171 LYS A C 1
ATOM 1394 O O . LYS A 1 171 ? -24.278 7.211 21.583 1.00 91.62 171 LYS A O 1
ATOM 1399 N N . LEU A 1 172 ? -22.235 8.084 21.235 1.00 85.19 172 LEU A N 1
ATOM 1400 C CA . LEU A 1 172 ? -21.916 8.368 22.638 1.00 85.19 172 LEU A CA 1
ATOM 1401 C C . LEU A 1 172 ? -22.340 9.770 23.098 1.00 85.19 172 LEU A C 1
ATOM 1403 O O . LEU A 1 172 ? -22.164 10.084 24.275 1.00 85.19 172 LEU A O 1
ATOM 1407 N N . LYS A 1 173 ? -22.829 10.615 22.184 1.00 65.19 173 LYS A N 1
ATOM 1408 C CA . LYS A 1 173 ? -23.424 11.913 22.528 1.00 65.19 173 LYS A CA 1
ATOM 1409 C C . LYS A 1 173 ? -24.808 11.718 23.131 1.00 65.19 173 LYS A C 1
ATOM 1411 O O . LYS A 1 173 ? -25.099 12.443 24.104 1.00 65.19 173 LYS A O 1
#

pLDDT: mean 93.07, std 6.04, range [65.19, 98.38]